Protein AF-A0A7L0I7T0-F1 (afdb_monomer_lite)

Radius of gyration: 21.61 Å; chains: 1; bounding box: 74×18×29 Å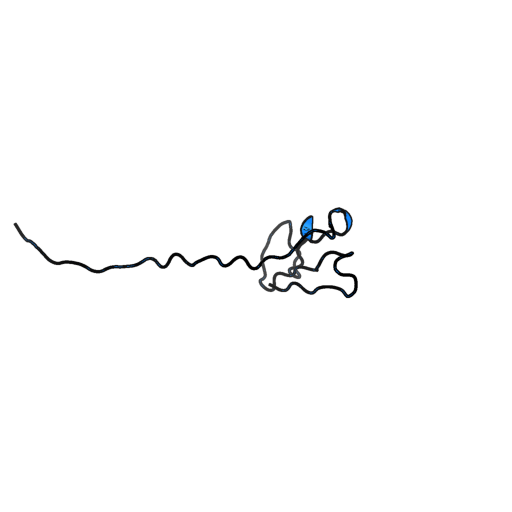

Structure (mmCIF, N/CA/C/O backbone):
data_AF-A0A7L0I7T0-F1
#
_entry.id   AF-A0A7L0I7T0-F1
#
loop_
_atom_site.group_PDB
_atom_site.id
_atom_site.type_symbol
_atom_site.label_atom_id
_atom_site.label_alt_id
_atom_site.label_comp_id
_atom_site.label_asym_id
_atom_site.label_entity_id
_atom_site.label_seq_id
_atom_site.pdbx_PDB_ins_code
_atom_site.Cartn_x
_atom_site.Cartn_y
_atom_site.Cartn_z
_atom_site.occupancy
_atom_site.B_iso_or_equiv
_atom_site.auth_seq_id
_atom_site.auth_comp_id
_atom_site.auth_asym_id
_atom_site.auth_atom_id
_atom_site.pdbx_PDB_model_num
ATOM 1 N N . PHE A 1 1 ? -7.708 10.923 2.586 1.00 89.25 1 PHE A N 1
ATOM 2 C CA . PHE A 1 1 ? -6.771 9.945 2.009 1.00 89.25 1 PHE A CA 1
ATOM 3 C C . PHE A 1 1 ? -5.791 10.716 1.165 1.00 89.25 1 PHE A C 1
ATOM 5 O O . PHE A 1 1 ? -6.225 11.542 0.369 1.00 89.25 1 PHE A O 1
ATOM 12 N N . GLU A 1 2 ? -4.510 10.459 1.354 1.00 94.12 2 GLU A N 1
ATOM 13 C CA . GLU A 1 2 ? -3.428 11.083 0.607 1.00 94.12 2 GLU A CA 1
ATOM 14 C C . GLU A 1 2 ? -2.629 10.014 -0.128 1.00 94.12 2 GLU A C 1
ATOM 16 O O . GLU A 1 2 ? -2.425 8.912 0.386 1.00 94.12 2 GLU A O 1
ATOM 21 N N . LEU A 1 3 ? -2.183 10.356 -1.337 1.00 92.56 3 LEU A N 1
ATOM 22 C CA . LEU A 1 3 ? -1.387 9.481 -2.192 1.00 92.56 3 LEU A CA 1
ATOM 23 C C . LEU A 1 3 ? -0.193 10.243 -2.795 1.00 92.56 3 LEU A C 1
ATOM 25 O O . LEU A 1 3 ? -0.182 10.505 -3.999 1.00 92.56 3 LEU A O 1
ATOM 29 N N . PRO A 1 4 ? 0.788 10.680 -1.985 1.00 92.50 4 PRO A N 1
ATOM 30 C CA . PRO A 1 4 ? 1.981 11.333 -2.509 1.00 92.50 4 PRO A CA 1
ATOM 31 C C . PRO A 1 4 ? 2.841 10.374 -3.346 1.00 92.50 4 PRO A C 1
ATOM 33 O O . PRO A 1 4 ? 3.168 9.254 -2.935 1.00 92.50 4 PRO A O 1
ATOM 36 N N . PHE A 1 5 ? 3.259 10.855 -4.518 1.00 91.56 5 PHE A N 1
ATOM 37 C CA . PHE A 1 5 ? 4.207 10.178 -5.399 1.00 91.56 5 PHE A CA 1
ATOM 38 C C . PHE A 1 5 ? 5.628 10.669 -5.110 1.00 91.56 5 PHE A C 1
ATOM 40 O O . PHE A 1 5 ? 5.877 11.870 -5.019 1.00 91.56 5 PHE A O 1
ATOM 47 N N . SER A 1 6 ? 6.572 9.739 -4.962 1.00 89.44 6 SER A N 1
ATOM 48 C CA . SER A 1 6 ? 7.988 10.081 -4.792 1.00 89.44 6 SER A CA 1
ATOM 49 C C . SER A 1 6 ? 8.612 10.521 -6.125 1.00 89.44 6 SER A C 1
ATOM 51 O O . SER A 1 6 ? 8.100 10.145 -7.177 1.00 89.44 6 SER A O 1
ATOM 53 N N . PRO A 1 7 ? 9.753 11.230 -6.139 1.00 94.31 7 PRO A N 1
ATOM 54 C CA . PRO A 1 7 ? 10.470 11.554 -7.380 1.00 94.31 7 PRO A CA 1
ATOM 55 C C . PRO A 1 7 ? 10.882 10.330 -8.217 1.00 94.31 7 PRO A C 1
ATOM 57 O O . PRO A 1 7 ? 11.164 10.463 -9.401 1.00 94.31 7 PRO A O 1
ATOM 60 N N . HIS A 1 8 ? 10.901 9.138 -7.613 1.00 92.62 8 HIS A N 1
ATOM 61 C CA . HIS A 1 8 ? 11.246 7.879 -8.271 1.00 92.62 8 HIS A CA 1
ATOM 62 C C . HIS A 1 8 ? 10.033 7.133 -8.840 1.00 92.62 8 HIS A C 1
ATOM 64 O O . HIS A 1 8 ? 10.188 6.020 -9.339 1.00 92.62 8 HIS A O 1
ATOM 70 N N . HIS A 1 9 ? 8.821 7.688 -8.770 1.00 90.94 9 HIS A N 1
ATOM 71 C CA . HIS A 1 9 ? 7.678 7.091 -9.460 1.00 90.94 9 HIS A CA 1
ATOM 72 C C . HIS A 1 9 ? 7.924 7.090 -10.986 1.00 90.94 9 HIS A C 1
ATOM 74 O O . HIS A 1 9 ? 8.473 8.058 -11.512 1.00 90.94 9 HIS A O 1
ATOM 80 N N . PRO A 1 10 ? 7.547 6.028 -11.723 1.00 93.25 10 PRO A N 1
ATOM 81 C CA . PRO A 1 10 ? 6.828 4.824 -11.294 1.00 93.25 10 PRO A CA 1
ATOM 82 C C . PRO A 1 10 ? 7.733 3.655 -10.857 1.00 93.25 10 PRO A C 1
ATOM 84 O O . PRO A 1 10 ? 7.236 2.545 -10.700 1.00 93.25 10 PRO A O 1
ATOM 87 N N . LEU A 1 11 ? 9.045 3.841 -10.686 1.00 93.56 11 LEU A N 1
ATOM 88 C CA . LEU A 1 11 ? 9.951 2.766 -10.248 1.00 93.56 11 LEU A CA 1
ATOM 89 C C . LEU A 1 11 ? 9.748 2.391 -8.771 1.00 93.56 11 LEU A C 1
ATOM 91 O O . LEU A 1 11 ? 9.935 1.235 -8.408 1.00 93.56 11 LEU A O 1
ATOM 95 N N . ALA A 1 12 ? 9.312 3.342 -7.944 1.00 92.75 12 ALA A N 1
ATOM 96 C CA . ALA A 1 12 ? 8.895 3.115 -6.561 1.00 92.75 12 ALA A CA 1
ATOM 97 C C . ALA A 1 12 ? 7.369 3.270 -6.400 1.00 92.75 12 ALA A C 1
ATOM 99 O O . ALA A 1 12 ? 6.769 4.087 -7.114 1.00 92.75 12 ALA A O 1
ATOM 100 N N . PRO A 1 13 ? 6.739 2.544 -5.454 1.00 93.94 13 PRO A N 1
ATOM 101 C CA . PRO A 1 13 ? 5.318 2.702 -5.166 1.00 93.94 13 PRO A CA 1
ATOM 102 C C . PRO A 1 13 ? 5.000 4.098 -4.605 1.00 93.94 13 PRO A C 1
ATOM 104 O O . PRO A 1 13 ? 5.859 4.736 -3.982 1.00 93.94 13 PRO A O 1
ATOM 107 N N . PRO A 1 14 ? 3.760 4.589 -4.781 1.00 93.69 14 PRO A N 1
ATOM 108 C CA . PRO A 1 14 ? 3.279 5.744 -4.038 1.00 93.69 14 PRO A CA 1
ATOM 109 C C . PRO A 1 14 ? 3.104 5.395 -2.556 1.00 93.69 14 PRO A C 1
ATOM 111 O O . PRO A 1 14 ? 2.864 4.240 -2.194 1.00 93.69 14 PRO A O 1
ATOM 114 N N . ARG A 1 15 ? 3.165 6.407 -1.689 1.00 92.88 15 ARG A N 1
ATOM 115 C CA . ARG A 1 15 ? 2.788 6.240 -0.279 1.00 92.88 15 ARG A CA 1
ATOM 116 C C . ARG A 1 15 ? 1.304 6.523 -0.141 1.00 92.88 15 ARG A C 1
ATOM 118 O O . ARG A 1 15 ? 0.845 7.537 -0.645 1.00 92.88 15 ARG A O 1
ATOM 125 N N . ALA A 1 16 ? 0.573 5.648 0.536 1.00 93.88 16 ALA A N 1
ATOM 126 C CA . ALA A 1 16 ?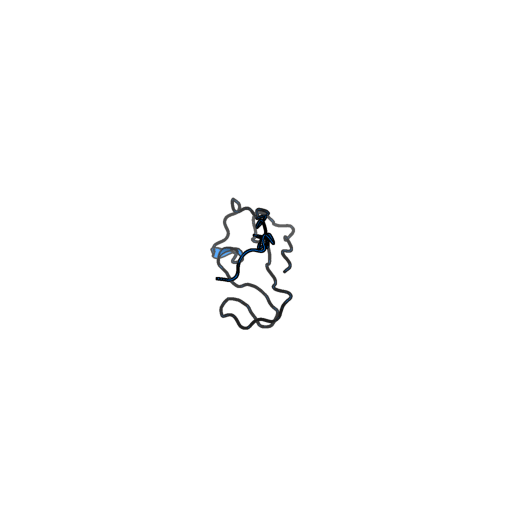 -0.851 5.823 0.781 1.00 93.88 16 ALA A CA 1
ATOM 127 C C . ALA A 1 16 ? -1.093 6.042 2.277 1.00 93.88 16 ALA A C 1
ATOM 129 O O . ALA A 1 16 ? -0.679 5.217 3.096 1.00 93.88 16 ALA A O 1
ATOM 130 N N . THR A 1 17 ? -1.768 7.139 2.616 1.00 94.94 17 THR A N 1
ATOM 131 C CA . THR A 1 17 ? -2.064 7.514 4.003 1.00 94.94 17 THR A CA 1
ATOM 132 C C . THR A 1 17 ? -3.553 7.798 4.168 1.00 94.94 17 THR A C 1
ATOM 134 O O . THR A 1 17 ? -4.157 8.603 3.450 1.00 94.94 17 THR A O 1
ATOM 137 N N . LEU A 1 18 ? -4.174 7.141 5.137 1.00 94.75 18 LEU A N 1
ATOM 138 C CA . LEU A 1 18 ? -5.523 7.434 5.590 1.00 94.75 18 LEU A CA 1
ATOM 139 C C . LEU A 1 18 ? -5.465 8.562 6.618 1.00 94.75 18 LEU A C 1
ATOM 141 O O . LEU A 1 18 ? -4.971 8.393 7.720 1.00 94.75 18 LEU A O 1
ATOM 145 N N . CYS A 1 19 ? -6.012 9.722 6.259 1.00 94.00 19 CYS A N 1
ATOM 146 C CA . CYS A 1 19 ? -6.105 10.869 7.170 1.00 94.00 19 CYS A CA 1
ATOM 147 C C . CYS A 1 19 ? -7.098 10.632 8.322 1.00 94.00 19 CYS A C 1
ATOM 149 O O . CYS A 1 19 ? -7.137 11.391 9.282 1.00 94.00 19 CYS A O 1
ATOM 151 N N . THR A 1 20 ? -7.957 9.623 8.192 1.00 93.94 20 THR A N 1
ATOM 152 C CA . THR A 1 20 ? -8.936 9.230 9.203 1.00 93.94 20 THR A CA 1
ATOM 153 C C . THR A 1 20 ? -8.349 8.138 10.079 1.00 93.94 20 THR A C 1
ATOM 155 O O . THR A 1 20 ? -7.898 7.120 9.554 1.00 93.94 20 THR A O 1
ATOM 158 N N . SER A 1 21 ? -8.424 8.315 11.396 1.00 90.25 21 SER A N 1
ATOM 159 C CA . SER A 1 21 ? -8.022 7.278 12.345 1.00 90.25 21 SER A CA 1
ATOM 160 C C . SER A 1 21 ? -8.963 6.079 12.247 1.00 90.25 21 SER A C 1
ATOM 162 O O . SER A 1 21 ? -10.172 6.214 12.451 1.00 90.25 21 SER A O 1
ATOM 164 N N . ILE A 1 22 ? -8.407 4.916 11.910 1.00 94.06 22 ILE A N 1
ATOM 165 C CA . ILE A 1 22 ? -9.111 3.635 11.893 1.00 94.06 22 ILE A CA 1
ATOM 166 C C . ILE A 1 22 ? -8.209 2.556 12.486 1.00 94.06 22 ILE A C 1
ATOM 168 O O . ILE A 1 22 ? -6.993 2.593 12.317 1.00 94.06 22 ILE A O 1
ATOM 172 N N . TYR A 1 23 ? -8.808 1.568 13.145 1.00 93.75 23 TYR A N 1
ATOM 173 C CA . TYR A 1 23 ? -8.086 0.377 13.575 1.00 93.75 23 TYR A CA 1
ATOM 174 C C . TYR A 1 23 ? -8.210 -0.704 12.498 1.00 93.75 23 TYR A C 1
ATOM 176 O O . TYR A 1 23 ? -9.290 -1.264 12.304 1.00 93.75 23 TYR A O 1
ATOM 184 N N . HIS A 1 24 ? -7.126 -0.978 11.771 1.00 94.06 24 HIS A N 1
ATOM 185 C CA . HIS A 1 24 ? -7.108 -2.000 10.725 1.00 94.06 24 HIS A CA 1
ATOM 186 C C . HIS A 1 24 ? -5.725 -2.669 10.638 1.00 94.06 24 HIS A C 1
ATOM 188 O O . HIS A 1 24 ? -4.730 -1.957 10.636 1.00 94.06 24 HIS A O 1
ATOM 194 N N . PRO A 1 25 ? -5.615 -4.005 10.489 1.00 93.44 25 PRO A N 1
ATOM 195 C CA . PRO A 1 25 ? -4.318 -4.704 10.467 1.00 93.44 25 PRO A CA 1
ATOM 196 C C . PRO A 1 25 ? -3.333 -4.222 9.390 1.00 93.44 25 PRO A C 1
ATOM 198 O O . PRO A 1 25 ? -2.125 -4.356 9.539 1.00 93.44 25 PRO A O 1
ATOM 201 N N . GLY A 1 26 ? -3.850 -3.675 8.290 1.00 93.31 26 GLY A N 1
ATOM 202 C CA . GLY A 1 26 ? -3.054 -3.107 7.197 1.00 93.31 26 GLY A CA 1
ATOM 203 C C . GLY A 1 26 ? -2.801 -1.602 7.296 1.00 93.31 26 GLY A C 1
ATOM 204 O O . GLY A 1 26 ? -2.371 -1.020 6.301 1.00 93.31 26 GLY A O 1
ATOM 205 N N . VAL A 1 27 ? -3.144 -0.964 8.418 1.00 94.06 27 VAL A N 1
ATOM 206 C CA . VAL A 1 27 ? -3.040 0.486 8.620 1.00 94.06 27 VAL A CA 1
ATOM 207 C C . VAL A 1 27 ? -2.425 0.757 9.985 1.00 94.06 27 VAL A C 1
ATOM 209 O O . VAL A 1 27 ? -2.910 0.258 10.998 1.00 94.06 27 VAL A O 1
ATOM 212 N N . ASP A 1 28 ? -1.350 1.533 10.017 1.00 91.94 28 ASP A N 1
ATOM 213 C CA . ASP A 1 28 ? -0.695 1.885 11.275 1.00 91.94 28 ASP A CA 1
ATOM 214 C C . ASP A 1 28 ? -1.415 3.042 12.011 1.00 91.94 28 ASP A C 1
ATOM 216 O O . ASP A 1 28 ? -2.323 3.670 11.456 1.00 91.94 28 ASP A O 1
ATOM 220 N N . PRO A 1 29 ? -1.042 3.357 13.269 1.00 92.44 29 PRO A N 1
ATOM 221 C CA . PRO A 1 29 ? -1.663 4.449 14.026 1.00 92.44 29 PRO A CA 1
ATOM 222 C C . PRO A 1 29 ? -1.501 5.842 13.399 1.00 92.44 29 PRO A C 1
ATOM 224 O O . PRO A 1 29 ? -2.247 6.757 13.744 1.00 92.44 29 PRO A O 1
ATOM 227 N N . GLN A 1 30 ? -0.531 6.021 12.501 1.00 92.25 30 GLN A N 1
ATOM 228 C CA . GLN A 1 30 ? -0.306 7.252 11.742 1.00 92.25 30 GLN A CA 1
ATOM 229 C C . GLN A 1 30 ? -1.139 7.290 10.447 1.00 92.25 30 GLN A C 1
ATOM 231 O O . GLN A 1 30 ? -1.145 8.301 9.742 1.00 92.25 30 GLN A O 1
ATOM 236 N N . GLY A 1 31 ? -1.870 6.214 10.146 1.00 94.00 31 GLY A N 1
ATOM 237 C CA . GLY A 1 31 ? -2.708 6.071 8.966 1.00 94.00 31 GLY A CA 1
ATOM 238 C C . GLY A 1 31 ? -1.967 5.537 7.740 1.00 94.00 31 GLY A C 1
ATOM 239 O O . GLY A 1 31 ? -2.564 5.486 6.662 1.00 94.00 31 GLY A O 1
ATOM 240 N N . HIS A 1 32 ? -0.696 5.145 7.842 1.00 93.94 32 HIS A N 1
ATOM 241 C CA . HIS A 1 32 ? 0.039 4.585 6.711 1.00 93.94 32 HIS A CA 1
ATOM 242 C C . HIS A 1 32 ? -0.476 3.194 6.356 1.00 93.94 32 HIS A C 1
ATOM 244 O O . HIS A 1 32 ? -0.685 2.336 7.213 1.00 93.94 32 HIS A O 1
ATOM 250 N N . VAL A 1 33 ? -0.668 2.972 5.057 1.00 94.62 33 VAL A N 1
ATOM 251 C CA . VAL A 1 33 ? -1.215 1.728 4.521 1.00 94.62 33 VAL A CA 1
ATOM 252 C C . VAL A 1 33 ? -0.083 0.775 4.130 1.00 94.62 33 VAL A C 1
ATOM 254 O O . VAL A 1 33 ? 0.701 1.061 3.220 1.00 94.62 33 VAL A O 1
ATOM 257 N N . CYS A 1 34 ? -0.052 -0.395 4.763 1.00 91.00 34 CYS A N 1
ATOM 258 C CA . CYS A 1 34 ? 0.920 -1.467 4.539 1.00 91.00 34 CYS A CA 1
ATOM 259 C C . CYS A 1 34 ? 0.287 -2.583 3.696 1.00 91.00 34 CYS A C 1
ATOM 261 O O . CYS A 1 34 ? -0.090 -3.632 4.217 1.00 91.00 34 CYS A O 1
ATOM 263 N N . GLN A 1 35 ? 0.095 -2.345 2.397 1.00 92.06 35 GLN A N 1
ATOM 264 C CA . GLN A 1 35 ? -0.495 -3.309 1.459 1.00 92.06 35 GLN A CA 1
ATOM 265 C C . GLN A 1 35 ? 0.497 -3.626 0.328 1.00 92.06 35 GLN A C 1
ATOM 267 O O . GLN A 1 35 ? 1.394 -2.825 0.071 1.00 92.06 35 GLN A O 1
ATOM 272 N N . PRO A 1 36 ? 0.347 -4.745 -0.407 1.00 91.69 36 PRO A N 1
ATOM 273 C CA . PRO A 1 36 ? 1.253 -5.082 -1.512 1.00 91.69 36 PRO A CA 1
ATOM 274 C C . PRO A 1 36 ? 1.397 -3.961 -2.554 1.00 91.69 36 PRO A C 1
ATOM 276 O O . PRO A 1 36 ? 2.481 -3.721 -3.068 1.00 91.69 36 PRO A O 1
ATOM 279 N N . LEU A 1 37 ? 0.322 -3.205 -2.804 1.00 90.44 37 LEU A N 1
ATOM 280 C CA . LEU A 1 37 ? 0.317 -2.070 -3.733 1.00 90.44 37 LEU A CA 1
ATOM 281 C C . LEU A 1 37 ? 1.223 -0.901 -3.297 1.00 90.44 37 LEU A C 1
ATOM 283 O O . LEU A 1 37 ? 1.634 -0.102 -4.133 1.00 90.44 37 LEU A O 1
ATOM 287 N N . THR A 1 38 ? 1.517 -0.787 -2.004 1.00 90.69 38 THR A N 1
ATOM 288 C CA . THR A 1 38 ? 2.366 0.263 -1.421 1.00 90.69 38 THR A CA 1
ATOM 289 C C . THR A 1 38 ? 3.724 -0.276 -0.960 1.00 90.69 38 THR A C 1
ATOM 291 O O . THR A 1 38 ? 4.572 0.495 -0.514 1.00 90.69 38 THR A O 1
ATOM 294 N N . SER A 1 39 ? 3.954 -1.588 -1.098 1.00 90.56 39 SER A N 1
ATOM 295 C CA . SER A 1 39 ? 5.187 -2.273 -0.704 1.00 90.56 39 SER A CA 1
ATOM 296 C C . SER A 1 39 ? 6.199 -2.300 -1.858 1.00 90.56 39 SER A C 1
ATOM 298 O O . SER A 1 39 ? 5.849 -2.745 -2.953 1.00 90.56 39 SER A O 1
ATOM 300 N N . PRO A 1 40 ? 7.464 -1.891 -1.635 1.00 91.12 40 PRO A N 1
ATOM 301 C CA . PRO A 1 40 ? 8.510 -1.952 -2.658 1.00 91.12 40 PRO A CA 1
AT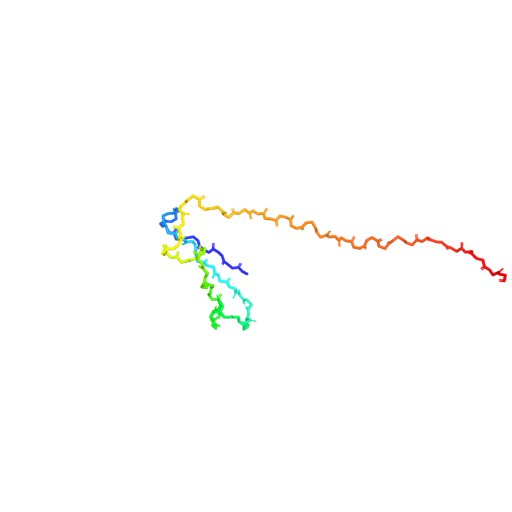OM 302 C C . PRO A 1 40 ? 8.745 -3.357 -3.226 1.00 91.12 40 PRO A C 1
ATOM 304 O O . PRO A 1 40 ? 9.036 -3.488 -4.409 1.00 91.12 40 PRO A O 1
ATOM 307 N N . GLU A 1 41 ? 8.583 -4.400 -2.408 1.00 93.12 41 GLU A N 1
ATOM 308 C CA . GLU A 1 41 ? 8.812 -5.799 -2.802 1.00 93.12 41 GLU A CA 1
ATOM 309 C C . GLU A 1 41 ? 7.787 -6.305 -3.827 1.00 93.12 41 GLU A C 1
ATOM 311 O O . GLU A 1 41 ? 8.101 -7.140 -4.671 1.00 93.12 41 GLU A O 1
ATOM 316 N N . HIS A 1 42 ? 6.558 -5.787 -3.765 1.00 93.38 42 HIS A N 1
ATOM 317 C CA . HIS A 1 42 ? 5.427 -6.251 -4.575 1.00 93.38 42 HIS A CA 1
ATOM 318 C C . HIS A 1 42 ? 5.008 -5.234 -5.647 1.00 93.38 42 HIS A C 1
ATOM 320 O O . HIS A 1 42 ? 4.104 -5.494 -6.449 1.00 93.38 42 HIS A O 1
ATOM 326 N N . TRP A 1 43 ? 5.659 -4.070 -5.677 1.00 94.06 43 TRP A N 1
ATOM 327 C CA . TRP A 1 43 ? 5.350 -3.001 -6.610 1.00 94.06 43 TRP A CA 1
ATOM 328 C C . TRP A 1 43 ? 5.724 -3.379 -8.044 1.00 94.06 43 TRP A C 1
ATOM 330 O O . TRP A 1 43 ? 6.840 -3.802 -8.343 1.00 94.06 43 TRP A O 1
ATOM 340 N N . ARG A 1 44 ? 4.789 -3.158 -8.971 1.00 94.38 44 ARG A N 1
ATOM 341 C CA . ARG A 1 44 ? 5.040 -3.273 -10.411 1.00 94.38 44 ARG A CA 1
ATOM 342 C C . ARG A 1 44 ? 4.934 -1.880 -11.035 1.00 94.38 44 ARG A C 1
ATOM 344 O O . ARG A 1 44 ? 3.851 -1.304 -10.940 1.00 94.38 44 ARG A O 1
ATOM 351 N N . PRO A 1 45 ? 5.958 -1.359 -11.742 1.00 92.38 45 PRO A N 1
ATOM 352 C CA . PRO A 1 45 ? 5.905 -0.033 -12.377 1.00 92.38 45 PRO A CA 1
ATOM 353 C C . PRO A 1 45 ? 4.779 0.148 -13.403 1.00 92.38 45 PRO A C 1
ATOM 355 O O . PRO A 1 45 ? 4.398 1.264 -13.741 1.00 92.38 45 PRO A O 1
ATOM 358 N N . THR A 1 46 ? 4.217 -0.955 -13.901 1.00 93.69 46 THR A N 1
ATOM 359 C CA . THR A 1 46 ? 3.048 -0.957 -14.790 1.00 93.69 46 THR A CA 1
ATOM 360 C C . THR A 1 46 ? 1.725 -0.697 -14.064 1.00 93.69 46 THR A C 1
ATOM 362 O O . THR A 1 46 ? 0.685 -0.606 -14.715 1.00 93.69 46 THR A O 1
ATOM 365 N N . THR A 1 47 ? 1.729 -0.616 -12.734 1.00 91.62 47 THR A N 1
ATOM 366 C CA . THR A 1 47 ? 0.531 -0.398 -11.919 1.00 91.62 47 THR A CA 1
ATOM 367 C C . THR A 1 47 ? 0.071 1.053 -12.026 1.00 91.62 47 THR A C 1
ATOM 369 O O . THR A 1 47 ? 0.881 1.975 -11.976 1.00 91.62 47 THR A O 1
ATOM 372 N N . ARG A 1 48 ? -1.240 1.272 -12.188 1.00 87.19 48 ARG A N 1
ATOM 373 C CA . ARG A 1 48 ? -1.826 2.601 -12.420 1.00 87.19 48 ARG A CA 1
ATOM 374 C C . ARG A 1 48 ? -2.918 2.896 -11.402 1.00 87.19 48 ARG A C 1
ATOM 376 O O . ARG A 1 48 ? -3.786 2.058 -11.169 1.00 87.19 48 ARG A O 1
ATOM 383 N N . ALA A 1 49 ? -2.903 4.105 -10.848 1.00 84.81 49 ALA A N 1
ATOM 384 C CA . ALA A 1 49 ? -4.032 4.643 -10.103 1.00 84.81 49 ALA A CA 1
ATOM 385 C C . ALA A 1 49 ? -5.071 5.173 -11.100 1.00 84.81 49 ALA A C 1
ATOM 387 O O . ALA A 1 49 ? -4.750 5.998 -11.955 1.00 84.81 49 ALA A O 1
ATOM 388 N N . VAL A 1 50 ? -6.308 4.686 -11.010 1.00 88.00 50 VAL A N 1
ATOM 389 C CA . VAL A 1 50 ? -7.419 5.113 -11.870 1.00 88.00 50 VAL A CA 1
ATOM 390 C C . VAL A 1 50 ? -8.491 5.791 -11.028 1.00 88.00 50 VAL A C 1
ATOM 392 O O . VAL A 1 50 ? -8.811 5.340 -9.928 1.00 88.00 50 VAL A O 1
ATOM 395 N N . GLN A 1 51 ? -9.061 6.882 -11.537 1.00 83.25 51 GLN A N 1
ATOM 396 C CA . GLN A 1 51 ? -10.153 7.569 -10.859 1.00 83.25 51 GLN A CA 1
ATOM 397 C C . GLN A 1 51 ? -11.450 6.766 -11.025 1.00 83.25 51 GLN A C 1
ATOM 399 O O . GLN A 1 51 ? -12.124 6.837 -12.052 1.00 83.25 51 GLN A O 1
ATOM 404 N N . GLY A 1 52 ? -11.805 5.988 -10.003 1.00 80.50 52 GLY A N 1
ATOM 405 C CA . GLY A 1 52 ? -13.072 5.266 -9.951 1.00 80.50 52 GLY A CA 1
ATOM 406 C C . GLY A 1 52 ? -14.217 6.205 -9.582 1.00 80.50 52 GLY A C 1
ATOM 407 O O . GLY A 1 52 ? -14.420 6.506 -8.408 1.00 80.50 52 GLY A O 1
ATOM 408 N N . ARG A 1 53 ? -14.995 6.676 -10.561 1.00 75.31 53 ARG A N 1
ATOM 409 C CA . ARG A 1 53 ? -16.243 7.398 -10.276 1.00 75.31 53 ARG A CA 1
ATOM 410 C C . ARG A 1 53 ? -17.311 6.395 -9.841 1.00 75.31 53 ARG A C 1
ATOM 412 O O . ARG A 1 53 ? -17.986 5.807 -10.680 1.00 75.31 53 ARG A O 1
ATOM 419 N N . GLN A 1 54 ? -17.490 6.218 -8.536 1.00 71.38 54 GLN A N 1
ATOM 420 C CA . GLN A 1 54 ? -18.673 5.544 -8.003 1.00 71.38 54 GLN A CA 1
ATOM 421 C C . GLN A 1 54 ? -19.861 6.482 -8.254 1.00 71.38 54 GLN A C 1
ATOM 423 O O . GLN A 1 54 ? -19.958 7.552 -7.652 1.00 71.38 54 GLN A O 1
ATOM 428 N N . ARG A 1 55 ? -20.730 6.153 -9.220 1.00 63.53 55 ARG A N 1
ATOM 429 C CA . ARG A 1 55 ? -22.013 6.852 -9.344 1.00 63.53 55 ARG A CA 1
ATOM 430 C C . ARG A 1 55 ? -22.781 6.552 -8.062 1.00 63.53 55 ARG A C 1
ATOM 432 O O . ARG A 1 55 ? -23.152 5.406 -7.844 1.00 63.53 55 ARG A O 1
ATOM 439 N N . GLY A 1 56 ? -22.976 7.561 -7.216 1.00 58.78 56 GLY A N 1
ATOM 440 C CA . GLY A 1 56 ? -23.888 7.443 -6.088 1.00 58.78 56 GLY A CA 1
ATOM 441 C C . GLY A 1 56 ? -25.247 7.027 -6.633 1.00 58.78 56 GLY A C 1
ATOM 442 O O . GLY A 1 56 ? -25.841 7.759 -7.425 1.00 58.78 56 GLY A O 1
ATOM 443 N N . ALA A 1 57 ? -25.705 5.832 -6.271 1.00 61.84 57 ALA A N 1
ATOM 444 C CA . ALA A 1 57 ? -27.094 5.460 -6.447 1.00 61.84 57 ALA A CA 1
ATOM 445 C C . ALA A 1 57 ? -27.899 6.372 -5.514 1.00 61.84 57 ALA A C 1
ATOM 447 O O . ALA A 1 57 ? -28.025 6.112 -4.321 1.00 61.84 57 ALA A O 1
ATOM 448 N N . GLY A 1 58 ? -28.355 7.510 -6.036 1.00 54.00 58 GLY A N 1
ATOM 449 C CA . GLY A 1 58 ? -29.379 8.296 -5.372 1.00 54.00 58 GLY A CA 1
ATOM 450 C C . GLY A 1 58 ? -30.630 7.433 -5.307 1.00 54.00 58 GLY A C 1
ATOM 451 O O . GLY A 1 58 ? -31.153 7.043 -6.350 1.00 54.00 58 GLY A O 1
ATOM 452 N N . ASN A 1 59 ? -31.088 7.110 -4.099 1.00 57.56 59 ASN A N 1
ATOM 453 C CA . ASN A 1 59 ? -32.431 6.587 -3.895 1.00 57.56 59 ASN A CA 1
ATOM 454 C C . ASN A 1 59 ? -33.414 7.640 -4.415 1.00 57.56 59 ASN A C 1
ATOM 456 O O . ASN A 1 59 ? -33.690 8.636 -3.746 1.00 57.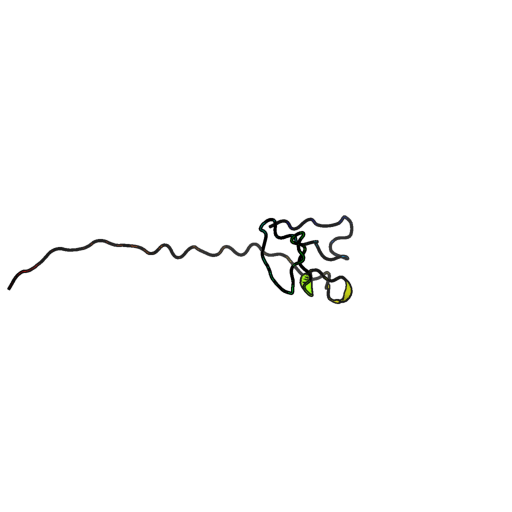56 59 ASN A O 1
ATOM 460 N N . GLY A 1 60 ? -33.900 7.434 -5.637 1.00 50.66 60 GLY A N 1
ATOM 461 C CA . GLY A 1 60 ? -34.998 8.187 -6.214 1.00 50.66 60 GLY A CA 1
ATOM 462 C C . GLY A 1 60 ? -36.279 7.847 -5.469 1.00 50.66 60 GLY A C 1
ATOM 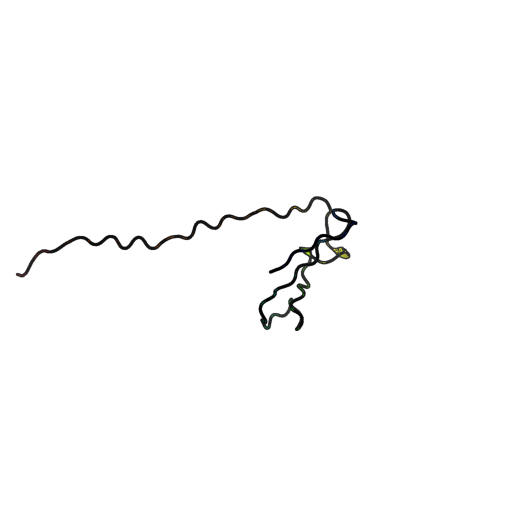463 O O . GLY A 1 60 ? -37.032 6.973 -5.887 1.00 50.66 60 GLY A O 1
ATOM 464 N N . GLY A 1 61 ? -36.525 8.542 -4.359 1.00 52.81 61 GLY A N 1
ATOM 465 C CA . GLY A 1 61 ? -37.874 8.711 -3.845 1.00 52.81 61 GLY A CA 1
ATOM 466 C C . GLY A 1 61 ? -38.690 9.408 -4.924 1.00 52.81 61 GLY A C 1
ATOM 467 O O . GLY A 1 61 ? -38.516 10.600 -5.163 1.00 52.81 61 GLY A O 1
ATOM 468 N N . THR A 1 62 ? -39.547 8.654 -5.605 1.00 50.28 62 THR A N 1
ATOM 469 C CA . THR A 1 62 ? -40.594 9.238 -6.441 1.00 50.28 62 THR A CA 1
ATOM 470 C C . THR A 1 62 ? -41.898 9.046 -5.693 1.00 50.28 62 THR A C 1
ATOM 472 O O . THR A 1 62 ? -42.375 7.930 -5.514 1.00 50.28 62 THR A O 1
ATOM 475 N N . ALA A 1 63 ? -42.410 10.161 -5.181 1.00 56.34 63 ALA A N 1
ATOM 476 C CA . ALA A 1 63 ? -43.761 10.290 -4.678 1.00 56.34 63 ALA A CA 1
ATOM 477 C C . ALA A 1 63 ? -44.772 10.052 -5.814 1.00 56.34 63 ALA A C 1
ATOM 479 O O . ALA A 1 63 ? -44.593 10.556 -6.921 1.00 56.34 63 ALA A O 1
ATOM 480 N N . GLY A 1 64 ? -45.843 9.321 -5.512 1.00 48.22 64 GLY A N 1
ATOM 481 C CA . GLY A 1 64 ? -47.022 9.128 -6.362 1.00 48.22 64 GLY A CA 1
ATOM 482 C C . GLY A 1 64 ? -47.709 7.813 -5.979 1.00 48.22 64 GLY A C 1
ATOM 483 O O . GLY A 1 64 ? -47.057 6.782 -5.974 1.00 48.22 64 GLY A O 1
ATOM 484 N N . GLY A 1 65 ? -48.976 7.740 -5.586 1.00 43.22 65 GLY A N 1
ATOM 485 C CA . GLY A 1 65 ? -50.024 8.742 -5.489 1.00 43.22 65 GLY A CA 1
ATOM 486 C C . GLY A 1 65 ? -51.160 8.235 -4.588 1.00 43.22 65 GLY A C 1
ATOM 487 O O . GLY A 1 65 ? -51.173 7.090 -4.146 1.00 43.22 65 GLY A O 1
ATOM 488 N N . VAL A 1 66 ? -52.076 9.147 -4.288 1.00 59.44 66 VAL A N 1
ATOM 489 C CA . VAL A 1 66 ? -53.342 8.948 -3.570 1.00 59.44 66 VAL A CA 1
ATOM 490 C C . VAL A 1 66 ? -54.321 8.021 -4.320 1.00 59.44 66 VAL A C 1
ATOM 492 O O . VAL A 1 66 ? -54.386 8.108 -5.544 1.00 59.44 66 VAL A O 1
ATOM 495 N N . ALA A 1 67 ? -55.086 7.220 -3.551 1.00 48.41 67 ALA A N 1
ATOM 496 C CA . ALA A 1 67 ? -56.416 6.587 -3.780 1.00 48.41 67 ALA A CA 1
ATOM 497 C C . ALA A 1 67 ? -56.385 5.112 -3.296 1.00 48.41 67 ALA A C 1
ATOM 499 O O . ALA A 1 67 ? -55.457 4.397 -3.649 1.00 48.41 67 ALA A O 1
ATOM 500 N N . SER A 1 68 ? -57.277 4.558 -2.465 1.00 52.09 68 SER A N 1
ATOM 501 C CA . SER A 1 68 ? -58.676 4.851 -2.103 1.00 52.09 68 SER A CA 1
ATOM 502 C C . SER A 1 68 ? -59.018 4.256 -0.719 1.00 52.09 68 SER A C 1
ATOM 504 O O . SER A 1 68 ? -58.309 3.353 -0.274 1.00 52.09 68 SER A O 1
ATOM 506 N N . PRO A 1 69 ? -60.118 4.680 -0.069 1.00 68.19 69 PRO A N 1
ATOM 507 C CA . PRO A 1 69 ? -60.816 3.883 0.936 1.00 68.19 69 PRO A CA 1
ATOM 508 C C . PRO A 1 69 ? -61.943 3.048 0.293 1.00 68.19 69 PRO A C 1
ATOM 510 O O . PRO A 1 69 ? -62.786 3.609 -0.408 1.00 68.19 69 PRO A O 1
ATOM 513 N N . ASP A 1 70 ? -61.949 1.741 0.557 1.00 48.88 70 ASP A N 1
ATOM 514 C CA . ASP A 1 70 ? -63.150 0.899 0.703 1.00 48.88 70 ASP A CA 1
ATOM 515 C C . ASP A 1 70 ? -62.859 -0.136 1.802 1.00 48.88 70 ASP A C 1
ATOM 517 O O . ASP A 1 70 ? -61.794 -0.797 1.703 1.00 48.88 70 ASP A O 1
#

Sequence (70 aa):
FELPFSPHHPLAPPRATLCTSIYHPGVDPQGHVCQPLTSPEHWRPTTRAVQGRQRGAGNGGTAGGVASPD

Organism: Arenaria interpres (NCBI:txid54971)

Secondary structure (DSSP, 8-state):
-B-PPPTTTTTSPPP-B-SS---BTTB-TT-BB-SGGG-TTT--TT------------------------

pLDDT: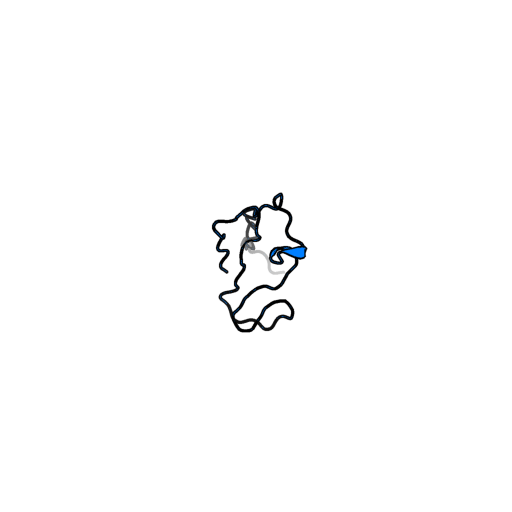 mean 82.94, std 16.2, range [43.22, 94.94]

Foldseek 3Di:
DDWDDDPPPPLAATWDFDPDQDDDPQADRRRTGNDLRRDNVNRDNPDDDDDDPPPPPDPPPDDDDDDDDD

InterPro domains:
  IPR000608 Ubiquitin-conjugating (UBC), catalytic core domain [PF00179] (1-48)
  IPR000608 Ubiquitin-conjugating (UBC), catalytic core domain [PS50127] (1-70)
  IPR016135 Ubiquitin-conjugating enzyme/RWD-like [G3DSA:3.10.110.10] (1-52)
  IPR016135 Ubiquitin-conjugating enzyme/RWD-like [SSF54495] (1-48)